Protein AF-A0A2K3JQC9-F1 (afdb_monomer_lite)

Organism: Trifolium pratense (NCBI: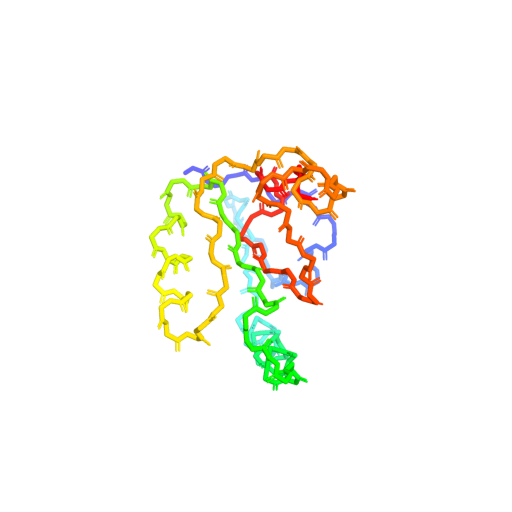txid57577)

Structure (mmCIF, N/CA/C/O backbone):
data_AF-A0A2K3JQC9-F1
#
_entry.id   AF-A0A2K3JQC9-F1
#
loop_
_atom_site.group_PDB
_atom_site.id
_atom_site.type_symbol
_atom_site.label_atom_id
_atom_site.label_alt_id
_atom_site.label_comp_id
_atom_site.label_asym_id
_atom_site.label_entity_id
_atom_site.label_seq_id
_atom_site.pdbx_PDB_ins_code
_atom_site.Cartn_x
_atom_site.Cartn_y
_atom_site.Cartn_z
_atom_site.occupancy
_atom_site.B_iso_or_equiv
_atom_site.auth_seq_id
_atom_site.auth_comp_id
_atom_site.auth_asym_id
_atom_site.auth_atom_id
_atom_site.pdbx_PDB_model_num
ATOM 1 N N . MET A 1 1 ? 15.065 10.299 -11.748 1.00 29.14 1 MET A N 1
ATOM 2 C CA . MET A 1 1 ? 16.464 9.867 -11.539 1.00 29.14 1 MET A CA 1
ATOM 3 C C . MET A 1 1 ? 16.447 8.604 -10.679 1.00 29.14 1 MET A C 1
ATOM 5 O O . MET A 1 1 ? 16.539 8.683 -9.463 1.00 29.14 1 MET A O 1
ATOM 9 N N . PHE A 1 2 ? 16.180 7.451 -11.299 1.00 32.75 2 PHE A N 1
ATOM 10 C CA . PHE A 1 2 ? 16.016 6.160 -10.618 1.00 32.75 2 PHE A CA 1
ATOM 11 C C . PHE A 1 2 ? 17.290 5.326 -10.814 1.00 32.75 2 PHE A C 1
ATOM 13 O O . PHE A 1 2 ? 17.377 4.538 -11.744 1.00 32.75 2 PHE A O 1
ATOM 20 N N . TYR A 1 3 ? 18.286 5.531 -9.953 1.00 32.28 3 TYR A N 1
ATOM 21 C CA . TYR A 1 3 ? 19.464 4.666 -9.837 1.00 32.28 3 TYR A CA 1
ATOM 22 C C . TYR A 1 3 ? 19.534 4.187 -8.390 1.00 32.28 3 TYR A C 1
ATOM 24 O O . TYR A 1 3 ? 19.831 4.970 -7.491 1.00 32.28 3 TYR A O 1
ATOM 32 N N . GLY A 1 4 ? 19.186 2.929 -8.133 1.00 35.31 4 GLY A N 1
ATOM 33 C CA . GLY A 1 4 ? 19.190 2.413 -6.764 1.00 35.31 4 GLY A CA 1
ATOM 34 C C . GLY A 1 4 ? 18.503 1.069 -6.600 1.00 35.31 4 GLY A C 1
ATOM 35 O O . GLY A 1 4 ? 17.655 0.929 -5.729 1.00 35.31 4 GLY A O 1
ATOM 36 N N . TRP A 1 5 ? 18.831 0.094 -7.445 1.00 45.88 5 TRP A N 1
ATOM 37 C CA . TRP A 1 5 ? 18.409 -1.299 -7.276 1.00 45.88 5 TRP A CA 1
ATOM 38 C C . TRP A 1 5 ? 19.661 -2.159 -7.070 1.00 45.88 5 TRP A C 1
ATOM 40 O O . TRP A 1 5 ? 20.084 -2.887 -7.953 1.00 45.88 5 TRP A O 1
ATOM 50 N N . LYS A 1 6 ? 20.300 -2.030 -5.901 1.00 41.81 6 LYS A N 1
ATOM 51 C CA . LYS A 1 6 ? 21.375 -2.933 -5.440 1.00 41.81 6 LYS A CA 1
ATOM 52 C C . LYS A 1 6 ? 20.875 -3.854 -4.318 1.00 41.81 6 LYS A C 1
ATOM 54 O O . LYS A 1 6 ? 21.579 -4.090 -3.345 1.00 41.81 6 LYS A O 1
ATOM 59 N N . ASN A 1 7 ? 19.637 -4.339 -4.423 1.00 49.41 7 ASN A N 1
ATOM 60 C CA . ASN A 1 7 ? 19.052 -5.251 -3.438 1.00 49.41 7 ASN A CA 1
ATOM 61 C C . ASN A 1 7 ? 18.957 -6.661 -4.027 1.00 49.41 7 ASN A C 1
ATOM 63 O O . ASN A 1 7 ? 18.156 -6.913 -4.925 1.00 49.41 7 ASN A O 1
ATOM 67 N N . TRP A 1 8 ? 19.755 -7.579 -3.479 1.00 47.69 8 TRP A N 1
ATOM 68 C CA . TRP A 1 8 ? 19.902 -8.963 -3.941 1.00 47.69 8 TRP A CA 1
ATOM 69 C C . TRP A 1 8 ? 18.589 -9.767 -3.947 1.00 47.69 8 TRP A C 1
ATOM 71 O O . TRP A 1 8 ? 18.422 -10.672 -4.756 1.00 47.69 8 TRP A O 1
ATOM 81 N N . VAL A 1 9 ? 17.613 -9.389 -3.116 1.00 59.69 9 VAL A N 1
ATOM 82 C CA . VAL A 1 9 ? 16.291 -10.042 -3.039 1.00 59.69 9 VAL A CA 1
ATOM 83 C C . VAL A 1 9 ? 15.427 -9.772 -4.281 1.00 59.69 9 VAL A C 1
ATO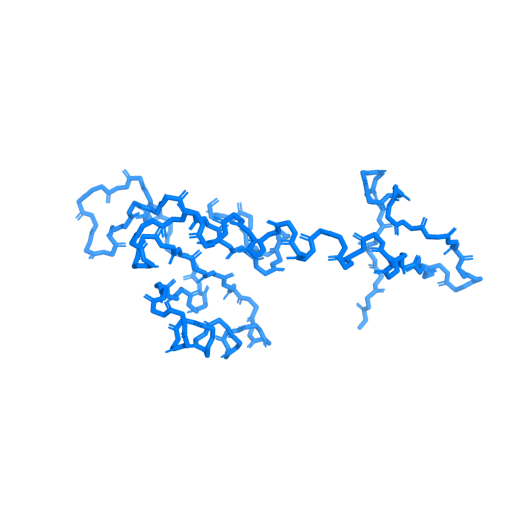M 85 O O . VAL A 1 9 ? 14.640 -10.622 -4.696 1.00 59.69 9 VAL A O 1
ATOM 88 N N . LEU A 1 10 ? 15.586 -8.608 -4.921 1.00 60.84 10 LEU A N 1
ATOM 89 C CA . LEU A 1 10 ? 14.798 -8.219 -6.099 1.00 60.84 10 LEU A CA 1
ATOM 90 C C . LEU A 1 10 ? 15.341 -8.809 -7.409 1.00 60.84 10 LEU A C 1
ATOM 92 O O . LEU A 1 10 ? 14.641 -8.772 -8.420 1.00 60.84 10 LEU A O 1
ATOM 96 N N . ILE A 1 11 ? 16.535 -9.415 -7.387 1.00 59.75 11 ILE A N 1
ATOM 97 C CA . ILE A 1 11 ? 17.158 -10.062 -8.554 1.00 59.75 11 ILE A CA 1
ATOM 98 C C . ILE A 1 11 ? 16.248 -11.153 -9.131 1.00 59.75 11 ILE A C 1
ATOM 100 O O . ILE A 1 11 ? 16.154 -11.288 -10.345 1.00 59.75 11 ILE A O 1
ATOM 104 N N . VAL A 1 12 ? 15.487 -11.861 -8.288 1.00 62.66 12 VAL A N 1
ATOM 105 C CA . VAL A 1 12 ? 14.542 -12.912 -8.718 1.00 62.66 12 VAL A CA 1
ATOM 106 C C . VAL A 1 12 ? 13.431 -12.369 -9.638 1.00 62.66 12 VAL A C 1
ATOM 108 O O . VAL A 1 12 ? 12.868 -13.116 -10.448 1.00 62.66 12 VAL A O 1
ATOM 111 N N . TYR A 1 13 ? 13.114 -11.076 -9.536 1.00 67.12 13 TYR A N 1
ATOM 112 C CA . TYR A 1 13 ? 12.114 -10.391 -10.362 1.00 67.12 13 TYR A CA 1
ATOM 113 C C . TYR A 1 13 ? 12.723 -9.678 -11.574 1.00 67.12 13 TYR A C 1
ATOM 115 O O . TYR A 1 13 ? 11.978 -9.215 -12.438 1.00 67.12 13 TYR A O 1
ATOM 123 N N . CYS A 1 14 ? 14.051 -9.601 -11.661 1.00 67.12 14 CYS A N 1
ATOM 124 C CA . CYS A 1 14 ? 14.752 -9.003 -12.785 1.00 67.12 14 CYS A CA 1
ATOM 125 C C . CYS A 1 14 ? 14.939 -10.025 -13.916 1.00 67.12 14 CYS A C 1
ATOM 127 O O . CYS A 1 14 ? 15.274 -11.181 -13.670 1.00 67.12 14 CYS A O 1
ATOM 129 N N . LEU A 1 15 ? 14.721 -9.593 -15.160 1.00 66.75 15 LEU A N 1
ATOM 130 C CA . LEU A 1 15 ? 14.913 -10.414 -16.354 1.00 66.75 15 LEU A CA 1
ATOM 131 C C . LEU A 1 15 ? 16.352 -10.300 -16.885 1.00 66.75 15 LEU A C 1
ATOM 133 O O . LEU A 1 15 ? 17.018 -11.313 -17.062 1.00 66.75 15 LEU A O 1
ATOM 137 N N . PHE A 1 16 ? 16.838 -9.079 -17.122 1.00 68.00 16 PHE A N 1
ATOM 138 C CA . PHE A 1 16 ? 18.219 -8.808 -17.535 1.00 68.00 16 PHE A CA 1
ATOM 139 C C . PHE A 1 16 ? 18.633 -7.364 -17.208 1.00 68.00 16 PHE A C 1
ATOM 141 O O . PHE A 1 16 ? 17.786 -6.492 -16.988 1.00 68.00 16 PHE A O 1
ATOM 148 N N . GLU A 1 17 ? 19.946 -7.123 -17.167 1.00 71.75 17 GLU A N 1
ATOM 149 C CA . GLU A 1 17 ? 20.545 -5.801 -16.966 1.00 71.75 17 GLU A CA 1
ATOM 150 C C . GLU A 1 17 ? 20.829 -5.129 -18.318 1.00 71.75 17 GLU A C 1
ATOM 152 O O . GLU A 1 17 ? 21.495 -5.690 -19.190 1.00 71.75 17 GLU A O 1
ATOM 157 N N . CYS A 1 18 ? 20.320 -3.913 -18.505 1.00 70.19 18 CYS A N 1
ATOM 158 C CA . CYS A 1 18 ? 20.665 -3.076 -19.649 1.00 70.19 18 CYS A CA 1
ATOM 159 C C . CYS A 1 18 ? 22.056 -2.458 -19.466 1.00 70.19 18 CYS A C 1
ATOM 161 O O . CYS A 1 18 ? 22.442 -2.117 -18.352 1.00 70.19 18 CYS A O 1
ATOM 163 N N . LYS A 1 19 ? 22.754 -2.161 -20.574 1.00 71.19 19 LYS A N 1
ATOM 164 C CA . LYS A 1 19 ? 24.097 -1.529 -20.594 1.00 71.19 19 LYS A CA 1
ATOM 165 C C . LYS A 1 19 ? 24.223 -0.207 -19.806 1.00 71.19 19 LYS A C 1
ATOM 167 O O . LYS A 1 19 ? 25.329 0.262 -19.583 1.00 71.19 19 LYS A O 1
ATOM 172 N N . VAL A 1 20 ? 23.102 0.393 -19.409 1.00 76.12 20 VAL A N 1
ATOM 173 C CA . VAL A 1 20 ? 22.998 1.655 -18.657 1.00 76.12 20 VAL A CA 1
ATOM 174 C C . VAL A 1 20 ? 22.840 1.405 -17.139 1.00 76.12 20 VAL A C 1
ATOM 176 O O . VAL A 1 20 ? 22.606 2.334 -16.377 1.00 76.12 20 VAL A O 1
ATOM 179 N N . GLY A 1 21 ? 22.952 0.157 -16.664 1.00 75.75 21 GLY A N 1
ATOM 180 C CA . GLY A 1 21 ? 22.772 -0.190 -15.245 1.00 75.75 21 GLY A CA 1
ATOM 181 C C . GLY A 1 21 ? 21.309 -0.147 -14.789 1.00 75.75 21 GLY A C 1
ATOM 182 O O . GLY A 1 21 ? 21.019 0.095 -13.617 1.00 75.75 21 GLY A O 1
ATOM 183 N N . ILE A 1 22 ? 20.376 -0.333 -15.730 1.00 78.94 22 ILE A N 1
ATOM 184 C CA . ILE A 1 22 ? 18.933 -0.405 -15.472 1.00 78.94 22 ILE A CA 1
ATOM 185 C C . ILE A 1 22 ? 18.516 -1.871 -15.514 1.00 78.94 22 ILE A C 1
ATOM 187 O O . ILE A 1 22 ? 18.784 -2.571 -16.490 1.00 78.94 22 ILE A O 1
ATOM 191 N N . TYR A 1 23 ? 17.818 -2.307 -14.473 1.00 80.88 23 TYR A N 1
ATOM 192 C CA . TYR A 1 23 ? 17.262 -3.649 -14.367 1.00 80.88 23 TYR A CA 1
ATOM 193 C C . TYR A 1 23 ? 15.833 -3.673 -14.911 1.00 80.88 23 TYR A C 1
ATOM 195 O O . TYR A 1 23 ? 14.979 -2.909 -14.453 1.00 80.88 23 TYR A O 1
ATOM 203 N N . ILE A 1 24 ? 15.565 -4.543 -15.888 1.00 82.94 24 ILE A N 1
ATOM 204 C CA . ILE A 1 24 ? 14.213 -4.729 -16.428 1.00 82.94 24 ILE A CA 1
ATOM 205 C C . ILE A 1 24 ? 13.468 -5.753 -15.577 1.00 82.94 24 ILE A C 1
ATOM 207 O O . ILE A 1 24 ? 13.914 -6.888 -15.405 1.00 82.94 24 ILE A O 1
ATOM 211 N N . ILE A 1 25 ? 12.306 -5.353 -15.066 1.00 87.56 25 ILE A N 1
ATOM 212 C CA . ILE A 1 25 ? 11.439 -6.200 -14.246 1.00 87.56 25 ILE A CA 1
ATOM 213 C C . ILE A 1 25 ? 10.627 -7.133 -15.151 1.00 87.56 25 ILE A C 1
ATOM 215 O O . ILE A 1 25 ? 10.092 -6.717 -16.179 1.00 87.56 25 ILE A O 1
ATOM 219 N N . ASN A 1 26 ? 10.505 -8.400 -14.757 1.00 89.12 26 ASN A N 1
ATOM 220 C CA . ASN A 1 26 ? 9.658 -9.363 -15.448 1.00 89.12 26 ASN A CA 1
ATOM 221 C C . ASN A 1 26 ? 8.170 -9.064 -15.192 1.00 89.12 26 ASN A C 1
ATOM 223 O O . ASN A 1 26 ? 7.668 -9.256 -14.082 1.00 89.12 26 ASN A O 1
ATOM 227 N N . LEU A 1 27 ? 7.463 -8.660 -16.250 1.00 88.44 27 LEU A N 1
ATOM 228 C CA . LEU A 1 27 ? 6.047 -8.297 -16.184 1.00 88.44 27 LEU A CA 1
ATOM 229 C C . LEU A 1 27 ? 5.129 -9.470 -15.802 1.00 88.44 27 LEU A C 1
ATOM 231 O O . LEU A 1 27 ? 4.178 -9.277 -15.043 1.00 88.44 27 LEU A O 1
ATOM 235 N N . GLY A 1 28 ? 5.430 -10.691 -16.255 1.00 90.81 28 GLY A N 1
ATOM 236 C CA . GLY A 1 28 ? 4.643 -11.881 -15.913 1.00 90.81 28 GLY A CA 1
ATOM 237 C C . GLY A 1 28 ? 4.651 -12.146 -14.407 1.00 90.81 28 GLY A C 1
ATOM 238 O O . GLY A 1 28 ? 3.598 -12.255 -13.782 1.00 90.81 28 GLY A O 1
ATOM 239 N N . LYS A 1 29 ? 5.840 -12.097 -13.791 1.00 89.31 29 LYS A N 1
ATOM 240 C CA . LYS A 1 29 ? 5.979 -12.246 -12.334 1.00 89.31 29 LYS A CA 1
ATOM 241 C C . LYS A 1 29 ? 5.305 -11.109 -11.562 1.00 89.31 29 LYS A C 1
ATOM 243 O O . LYS A 1 29 ? 4.752 -11.346 -10.490 1.00 89.31 29 LYS A O 1
ATOM 248 N N . THR A 1 30 ? 5.336 -9.875 -12.075 1.00 89.69 30 THR A N 1
ATOM 249 C CA . THR A 1 30 ? 4.629 -8.762 -11.414 1.00 89.69 30 THR A CA 1
ATOM 250 C C . THR A 1 30 ? 3.118 -8.936 -11.449 1.00 89.69 30 THR A C 1
ATOM 252 O O . THR A 1 30 ? 2.462 -8.660 -10.448 1.00 89.69 30 THR A O 1
ATOM 255 N N . TRP A 1 31 ? 2.570 -9.445 -12.554 1.00 93.19 31 TRP A N 1
ATOM 256 C CA . TRP A 1 31 ? 1.139 -9.699 -12.680 1.00 93.19 31 TRP A CA 1
ATOM 257 C C . TRP A 1 31 ? 0.661 -10.759 -11.684 1.00 93.19 31 TRP A C 1
ATOM 259 O O . TRP A 1 31 ? -0.313 -10.539 -10.966 1.00 93.19 31 TRP A O 1
ATOM 269 N N . GLU A 1 32 ? 1.398 -11.865 -11.557 1.00 94.44 32 GLU A N 1
ATOM 270 C CA . GLU A 1 32 ? 1.097 -12.918 -10.580 1.00 94.44 32 GLU A CA 1
ATOM 271 C C . GLU A 1 32 ? 1.072 -12.382 -9.141 1.00 94.44 32 GLU A C 1
ATOM 273 O O . GLU A 1 32 ? 0.183 -12.718 -8.355 1.00 94.44 32 GLU A O 1
ATOM 278 N N . LYS A 1 33 ? 2.017 -11.500 -8.791 1.00 92.50 33 LYS A N 1
ATOM 279 C CA . LYS A 1 33 ? 2.068 -10.872 -7.463 1.00 92.50 33 LYS A CA 1
ATOM 280 C C . LYS A 1 33 ? 0.942 -9.875 -7.233 1.00 92.50 33 LYS A C 1
ATOM 282 O O . LYS A 1 33 ? 0.386 -9.857 -6.138 1.00 92.50 33 LYS A O 1
ATOM 287 N N . LEU A 1 34 ? 0.577 -9.090 -8.245 1.00 93.25 34 LEU A N 1
ATOM 288 C CA . LEU A 1 34 ? -0.569 -8.184 -8.163 1.00 93.25 34 LEU A CA 1
ATOM 289 C C . LEU A 1 34 ? -1.873 -8.958 -7.952 1.00 93.25 34 LEU A C 1
ATOM 291 O O . LEU A 1 34 ? -2.667 -8.598 -7.085 1.00 93.25 34 LEU A O 1
ATOM 295 N N . GLN A 1 35 ? -2.069 -10.059 -8.679 1.00 95.56 35 GLN A N 1
ATOM 296 C CA . GLN A 1 35 ? -3.255 -10.893 -8.518 1.00 95.56 35 GLN A CA 1
ATOM 297 C C . GLN A 1 35 ? -3.298 -11.569 -7.140 1.00 95.56 35 GLN A C 1
ATOM 299 O O . GLN A 1 35 ? -4.367 -11.663 -6.537 1.00 95.56 35 GLN A O 1
ATOM 304 N N . LEU A 1 36 ? -2.148 -11.999 -6.610 1.00 95.19 36 LEU A N 1
ATOM 305 C CA . LEU A 1 36 ? -2.051 -12.525 -5.248 1.00 95.19 36 LEU A CA 1
ATOM 306 C C . LEU A 1 36 ? -2.414 -11.459 -4.204 1.00 95.19 36 LEU A C 1
ATOM 308 O O . LEU A 1 36 ? -3.214 -11.738 -3.317 1.00 95.19 36 LEU A O 1
ATOM 312 N N . ALA A 1 37 ? -1.878 -10.242 -4.327 1.00 93.62 37 ALA A N 1
ATOM 313 C CA . ALA A 1 37 ? -2.188 -9.141 -3.416 1.00 93.62 37 ALA A CA 1
ATOM 314 C C . ALA A 1 37 ? -3.686 -8.800 -3.426 1.00 93.62 37 ALA A C 1
ATOM 316 O O . ALA A 1 37 ? -4.289 -8.666 -2.365 1.00 93.62 37 ALA A O 1
ATOM 317 N N . ALA A 1 38 ? -4.311 -8.754 -4.607 1.00 93.94 38 ALA A N 1
ATOM 318 C CA . ALA A 1 38 ? -5.750 -8.537 -4.728 1.00 93.94 38 ALA A CA 1
ATOM 319 C C . ALA A 1 38 ? -6.567 -9.621 -4.001 1.00 93.94 38 ALA A C 1
ATOM 321 O O . ALA A 1 38 ? -7.531 -9.302 -3.312 1.00 93.94 38 ALA A O 1
ATOM 322 N N . ARG A 1 39 ? -6.160 -10.896 -4.090 1.00 94.88 39 ARG A N 1
ATOM 323 C CA . ARG A 1 39 ? -6.822 -11.994 -3.361 1.00 94.88 39 ARG A CA 1
ATOM 324 C C . ARG A 1 39 ? -6.704 -11.847 -1.844 1.00 94.88 39 ARG A C 1
ATOM 326 O O . ARG A 1 39 ? -7.669 -12.129 -1.148 1.00 94.88 39 ARG A O 1
ATOM 333 N N . VAL A 1 40 ? -5.553 -11.396 -1.342 1.00 93.88 40 VAL A N 1
ATOM 334 C CA . VAL A 1 40 ? -5.353 -11.146 0.096 1.00 93.88 40 VAL A CA 1
ATOM 335 C C . VAL A 1 40 ? -6.229 -9.990 0.578 1.00 93.88 40 VAL A C 1
ATOM 337 O O . VAL A 1 40 ? -6.838 -10.101 1.633 1.00 93.88 40 VAL A O 1
ATOM 340 N N . ILE A 1 41 ? -6.346 -8.919 -0.212 1.00 92.88 41 ILE A N 1
ATOM 341 C CA . ILE A 1 41 ? -7.206 -7.768 0.108 1.00 92.88 41 ILE A CA 1
ATOM 342 C C . ILE A 1 41 ? -8.675 -8.198 0.213 1.00 92.88 41 ILE A C 1
ATOM 344 O O . ILE A 1 41 ? -9.355 -7.820 1.159 1.00 92.88 41 ILE A O 1
ATOM 348 N N . VAL A 1 42 ? -9.153 -9.020 -0.726 1.00 92.56 42 VAL A N 1
ATOM 349 C CA . VAL A 1 42 ? -10.544 -9.513 -0.742 1.00 92.56 42 VAL A CA 1
ATOM 350 C C . VAL A 1 42 ? -10.842 -10.484 0.406 1.00 92.56 42 VAL A C 1
ATOM 352 O O . VAL A 1 42 ? -11.993 -10.619 0.803 1.00 92.56 42 VAL A O 1
ATOM 355 N N . ALA A 1 43 ? -9.831 -11.159 0.957 1.00 93.31 43 ALA A N 1
ATOM 356 C CA . ALA A 1 43 ? -10.018 -12.099 2.061 1.00 93.31 43 ALA A CA 1
ATOM 357 C C . ALA A 1 43 ? -10.353 -11.419 3.404 1.00 93.31 43 ALA A C 1
ATOM 359 O O . ALA A 1 43 ? -10.664 -12.110 4.372 1.00 93.31 43 ALA A O 1
ATOM 360 N N . ILE A 1 44 ? -10.266 -10.090 3.485 1.00 91.88 44 ILE A N 1
ATOM 361 C CA . ILE A 1 44 ? -10.548 -9.325 4.699 1.00 91.88 44 ILE A CA 1
ATOM 362 C C . ILE A 1 44 ? -12.026 -8.942 4.715 1.00 91.88 44 ILE A C 1
ATOM 364 O O . ILE A 1 44 ? -12.528 -8.330 3.777 1.00 91.88 44 ILE A O 1
ATOM 368 N N . GLU A 1 45 ? -12.712 -9.295 5.800 1.00 88.69 45 GLU A N 1
ATOM 369 C CA . GLU A 1 45 ? -14.160 -9.100 5.956 1.00 88.69 45 GLU A CA 1
ATOM 370 C C . GLU A 1 45 ? -14.552 -7.617 6.049 1.00 88.69 45 GLU A C 1
ATOM 372 O O . GLU A 1 45 ? -15.553 -7.200 5.468 1.00 88.69 45 GLU A O 1
ATOM 377 N N . HIS A 1 46 ? -13.742 -6.812 6.743 1.00 90.06 46 HIS A N 1
ATOM 378 C CA . HIS A 1 46 ? -13.962 -5.379 6.928 1.00 90.06 46 HIS A CA 1
ATOM 379 C C . HIS A 1 46 ? -12.890 -4.574 6.195 1.00 90.06 46 HIS A C 1
ATOM 381 O O . HIS A 1 46 ? -11.718 -4.584 6.567 1.00 90.06 46 HIS A O 1
ATOM 387 N N . ALA A 1 47 ? -13.293 -3.850 5.148 1.00 86.81 47 ALA A N 1
ATOM 388 C CA . ALA A 1 47 ? -12.366 -3.043 4.354 1.00 86.81 47 ALA A CA 1
ATOM 389 C C . ALA A 1 47 ? -11.755 -1.872 5.146 1.00 86.81 47 ALA A C 1
ATOM 391 O O . ALA A 1 47 ? -10.656 -1.432 4.820 1.00 86.81 47 ALA A O 1
ATOM 392 N N . GLU A 1 48 ? -12.433 -1.403 6.197 1.00 88.12 48 GLU A N 1
ATOM 393 C CA . GLU A 1 48 ? -11.983 -0.306 7.066 1.00 88.12 48 GLU A CA 1
ATOM 394 C C . GLU A 1 48 ? -10.704 -0.656 7.848 1.00 88.12 48 GLU A C 1
ATOM 396 O O . GLU A 1 48 ? -9.875 0.219 8.092 1.00 88.12 48 GLU A O 1
ATOM 401 N N . ASP A 1 49 ? -10.484 -1.946 8.135 1.00 89.56 49 ASP A N 1
ATOM 402 C CA . ASP A 1 49 ? -9.289 -2.459 8.825 1.00 89.56 49 ASP A CA 1
ATOM 403 C C . ASP A 1 49 ? -8.043 -2.500 7.919 1.00 89.56 49 ASP A C 1
ATOM 405 O O . ASP A 1 49 ? -6.962 -2.945 8.328 1.00 89.56 49 ASP A O 1
ATOM 409 N N . ILE A 1 50 ? -8.184 -2.091 6.657 1.00 92.75 50 ILE A N 1
ATOM 410 C CA . ILE A 1 50 ? -7.093 -2.014 5.694 1.00 92.75 50 ILE A CA 1
ATOM 411 C C . ILE A 1 50 ? -6.560 -0.590 5.702 1.00 92.75 50 ILE A C 1
ATOM 413 O O . ILE A 1 50 ? -7.276 0.356 5.374 1.00 92.75 50 ILE A O 1
ATOM 417 N N . ILE A 1 51 ? -5.272 -0.442 6.007 1.00 93.12 51 ILE A N 1
ATOM 418 C CA . ILE A 1 51 ? -4.597 0.851 5.944 1.00 93.12 51 ILE A CA 1
ATOM 419 C C . ILE A 1 51 ? -3.684 0.900 4.730 1.00 93.12 51 ILE A C 1
ATOM 421 O O . ILE A 1 51 ? -2.816 0.049 4.533 1.00 93.12 51 ILE A O 1
ATOM 425 N N . VAL A 1 52 ? -3.858 1.941 3.921 1.00 93.38 52 VAL A N 1
ATOM 426 C CA . VAL A 1 52 ? -2.989 2.238 2.784 1.00 93.38 52 VAL A CA 1
ATOM 427 C C . VAL A 1 52 ? -2.213 3.509 3.070 1.00 93.38 52 VAL A C 1
ATOM 429 O O . VAL A 1 52 ? -2.794 4.532 3.434 1.00 93.38 52 VAL A O 1
ATOM 432 N N . GLN A 1 53 ? -0.895 3.457 2.893 1.00 91.56 53 GLN A N 1
ATOM 433 C CA . GLN A 1 53 ? -0.016 4.542 3.293 1.00 91.56 53 GLN A CA 1
ATOM 434 C C . GLN A 1 53 ? 1.022 4.908 2.230 1.00 91.56 53 GLN A C 1
ATOM 436 O O . GLN A 1 53 ? 1.628 4.057 1.576 1.00 91.56 53 GLN A O 1
ATOM 441 N N . SER A 1 54 ? 1.242 6.219 2.095 1.00 91.62 54 SER A N 1
ATOM 442 C CA . SER A 1 54 ? 2.296 6.796 1.261 1.00 91.62 54 SER A CA 1
ATOM 443 C C . SER A 1 54 ? 2.812 8.103 1.853 1.00 91.62 54 SER A C 1
ATOM 445 O O . SER A 1 54 ? 2.090 9.107 1.859 1.00 91.62 54 SER A O 1
ATOM 447 N N . ALA A 1 55 ? 4.093 8.153 2.224 1.00 88.31 55 ALA A N 1
ATOM 448 C CA . ALA A 1 55 ? 4.767 9.410 2.554 1.00 88.31 55 ALA A CA 1
ATOM 449 C C . ALA A 1 55 ? 5.164 10.210 1.301 1.00 88.31 55 ALA A C 1
ATOM 451 O O . ALA A 1 55 ? 5.321 11.432 1.357 1.00 88.31 55 ALA A O 1
ATOM 452 N N . ARG A 1 56 ? 5.299 9.546 0.145 1.00 86.75 56 ARG A N 1
ATOM 453 C CA . ARG A 1 56 ? 5.677 10.178 -1.127 1.00 86.75 56 ARG A CA 1
ATOM 454 C C . ARG A 1 56 ? 4.596 11.153 -1.608 1.00 86.75 56 ARG A C 1
ATOM 456 O O . ARG A 1 56 ? 3.450 10.729 -1.756 1.00 86.75 56 ARG A O 1
ATOM 463 N N . PRO A 1 57 ? 4.945 12.395 -1.997 1.00 87.25 57 PRO A N 1
ATOM 464 C CA . PRO A 1 57 ? 3.964 13.351 -2.521 1.00 87.25 57 PRO A CA 1
ATOM 465 C C . PRO A 1 57 ? 3.284 12.846 -3.803 1.00 87.25 57 PRO A C 1
ATOM 467 O O . PRO A 1 57 ? 2.099 13.079 -4.009 1.00 87.25 57 PRO A O 1
ATOM 470 N N . TYR A 1 58 ? 4.000 12.074 -4.628 1.00 89.06 58 TYR A N 1
ATOM 471 C CA . TYR A 1 58 ? 3.454 11.476 -5.851 1.00 89.06 58 TYR A CA 1
ATOM 472 C C . TYR A 1 58 ? 2.406 10.381 -5.579 1.00 89.06 58 TYR A C 1
ATOM 474 O O . TYR A 1 58 ? 1.512 10.175 -6.395 1.00 89.06 58 TYR A O 1
ATOM 482 N N . GLY A 1 59 ? 2.511 9.684 -4.442 1.00 87.12 59 GLY A N 1
ATOM 483 C CA . GLY A 1 59 ? 1.635 8.567 -4.075 1.00 87.12 59 GLY A CA 1
ATOM 484 C C . GLY A 1 59 ? 0.423 8.971 -3.231 1.00 87.12 59 GLY A C 1
ATOM 485 O O . GLY A 1 59 ? -0.577 8.259 -3.232 1.00 87.12 59 GLY A O 1
ATOM 486 N N . GLN A 1 60 ? 0.453 10.137 -2.574 1.00 90.69 60 GLN A N 1
ATOM 487 C CA . GLN A 1 60 ? -0.619 10.604 -1.678 1.00 90.69 60 GLN A CA 1
ATOM 488 C C . GLN A 1 60 ? -2.001 10.593 -2.342 1.00 90.69 60 GLN A C 1
ATOM 490 O O . GLN A 1 60 ? -2.962 10.057 -1.792 1.00 90.69 60 GLN A O 1
ATOM 495 N N . ARG A 1 61 ? -2.107 11.135 -3.561 1.00 93.06 61 ARG A N 1
ATOM 496 C CA . ARG A 1 61 ? -3.384 11.181 -4.286 1.00 93.06 61 ARG A CA 1
ATOM 497 C C . ARG A 1 61 ? -3.872 9.793 -4.702 1.00 93.06 61 ARG A C 1
ATOM 499 O O . ARG A 1 61 ? -5.078 9.559 -4.695 1.00 93.06 61 ARG A O 1
ATOM 506 N N . ALA A 1 62 ? -2.961 8.889 -5.060 1.00 92.81 62 ALA A N 1
ATOM 507 C CA . ALA A 1 62 ? -3.312 7.522 -5.436 1.00 92.81 62 ALA A CA 1
ATOM 508 C C . ALA A 1 62 ? -3.888 6.754 -4.240 1.00 92.81 62 ALA A C 1
ATOM 510 O O . ALA A 1 62 ? -4.921 6.110 -4.377 1.00 92.81 62 ALA A O 1
ATOM 511 N N . VAL A 1 63 ? -3.280 6.907 -3.061 1.00 93.31 63 VAL A N 1
ATOM 512 C CA . VAL A 1 63 ? -3.741 6.287 -1.811 1.00 93.31 63 VAL A CA 1
ATOM 513 C C . VAL A 1 63 ? -5.126 6.793 -1.402 1.00 93.31 63 VAL A C 1
ATOM 515 O O . VAL A 1 63 ? -6.005 5.988 -1.110 1.00 93.31 63 VAL A O 1
ATOM 518 N N . LEU A 1 64 ? -5.371 8.106 -1.480 1.00 94.38 64 LEU A N 1
ATOM 519 C CA . LEU A 1 64 ? -6.697 8.677 -1.204 1.00 94.38 64 LEU A CA 1
ATOM 520 C C . LEU A 1 64 ? -7.769 8.158 -2.170 1.00 94.38 64 LEU A C 1
ATOM 522 O O . LEU A 1 64 ? -8.896 7.881 -1.767 1.00 94.38 64 LEU A O 1
ATOM 526 N N . LYS A 1 65 ? -7.429 8.014 -3.456 1.00 95.56 65 LYS A N 1
ATOM 527 C CA . LYS A 1 65 ? -8.357 7.466 -4.452 1.00 95.56 65 LYS A CA 1
ATOM 528 C C . LYS A 1 65 ? -8.594 5.976 -4.268 1.00 95.56 65 LYS A C 1
ATOM 530 O O . LYS A 1 65 ? -9.720 5.533 -4.452 1.00 95.56 65 LYS A O 1
ATOM 535 N N . PHE A 1 66 ? -7.567 5.227 -3.886 1.00 93.44 66 PHE A N 1
ATOM 536 C CA . PHE A 1 66 ? -7.702 3.815 -3.565 1.00 93.44 66 PHE A CA 1
ATOM 537 C C . PHE A 1 66 ? -8.677 3.618 -2.403 1.00 93.44 66 PHE A C 1
ATOM 539 O O . PHE A 1 66 ? -9.671 2.922 -2.572 1.00 93.44 66 PHE A O 1
ATOM 546 N N . ALA A 1 67 ? -8.455 4.324 -1.291 1.00 93.50 67 ALA A N 1
ATOM 547 C CA . ALA A 1 67 ? -9.347 4.329 -0.133 1.00 93.50 67 ALA A CA 1
ATOM 548 C C . ALA A 1 67 ? -10.793 4.691 -0.495 1.00 93.50 67 ALA A C 1
ATOM 550 O O . ALA A 1 67 ? -11.723 4.027 -0.054 1.00 93.50 67 ALA A O 1
ATOM 551 N N . GLN A 1 68 ? -10.992 5.686 -1.367 1.00 94.25 68 GLN A N 1
ATOM 552 C CA . GLN A 1 68 ? -12.330 6.071 -1.822 1.00 94.25 68 GLN A CA 1
ATOM 553 C C . GLN A 1 68 ? -13.073 4.933 -2.548 1.00 94.25 68 GLN A C 1
ATOM 555 O O . GLN A 1 68 ? -14.291 4.837 -2.422 1.00 94.25 68 GLN A O 1
ATOM 560 N N . TYR A 1 69 ? -12.375 4.103 -3.329 1.00 93.81 69 TYR A N 1
ATOM 561 C CA . TYR A 1 69 ? -13.006 3.022 -4.093 1.00 93.81 69 TYR A CA 1
ATOM 562 C C . TYR A 1 69 ? -13.151 1.720 -3.307 1.00 93.81 69 TYR A C 1
ATOM 564 O O . TYR A 1 69 ? -14.081 0.964 -3.572 1.00 93.81 69 TYR A O 1
ATOM 572 N N . THR A 1 70 ? -12.238 1.439 -2.377 1.00 91.00 70 THR A N 1
ATOM 573 C CA . THR A 1 70 ? -12.248 0.192 -1.600 1.00 91.00 70 THR A CA 1
ATOM 574 C C . THR A 1 70 ? -12.914 0.328 -0.236 1.00 91.00 70 THR A C 1
ATOM 576 O O . THR A 1 70 ? -13.274 -0.687 0.346 1.00 91.00 70 THR A O 1
ATOM 579 N N . GLY A 1 71 ? -13.086 1.550 0.279 1.00 90.62 71 GLY A N 1
ATOM 580 C CA . GLY A 1 71 ? -13.519 1.794 1.658 1.00 90.62 71 GLY A CA 1
ATOM 581 C C . GLY A 1 71 ? -12.397 1.634 2.691 1.00 90.62 71 GLY A C 1
ATOM 582 O O . GLY A 1 71 ? -12.669 1.640 3.885 1.00 90.62 71 GLY A O 1
ATOM 583 N N . ALA A 1 72 ? -11.146 1.487 2.245 1.00 92.88 72 ALA A N 1
ATOM 584 C CA . ALA A 1 72 ? -9.983 1.378 3.121 1.00 92.88 72 ALA A CA 1
ATOM 585 C C . ALA A 1 72 ? -9.613 2.719 3.771 1.00 92.88 72 ALA A C 1
ATOM 587 O O . ALA A 1 72 ? -9.904 3.791 3.236 1.00 92.88 72 ALA A O 1
ATOM 588 N N . HIS A 1 73 ? -8.888 2.672 4.886 1.00 92.06 73 HIS A N 1
ATOM 589 C CA . HIS A 1 73 ? -8.372 3.867 5.540 1.00 92.06 73 HIS A CA 1
ATOM 590 C C . HIS A 1 73 ? -7.048 4.317 4.897 1.00 92.06 73 HIS A C 1
ATOM 592 O O . HIS A 1 73 ? -6.087 3.556 4.774 1.00 92.06 73 HIS A O 1
ATOM 598 N N . ALA A 1 74 ? -6.972 5.578 4.471 1.00 92.88 74 ALA A N 1
ATOM 599 C CA . ALA A 1 74 ? -5.792 6.138 3.813 1.00 92.88 74 ALA A CA 1
ATOM 600 C C . ALA A 1 74 ? -5.001 7.067 4.741 1.00 92.88 74 ALA A C 1
ATOM 602 O O . ALA A 1 74 ? -5.523 8.074 5.214 1.00 92.88 74 ALA A O 1
ATOM 603 N N . ILE A 1 75 ? -3.702 6.801 4.892 1.00 90.44 75 ILE A N 1
ATOM 604 C CA . ILE A 1 75 ? -2.742 7.714 5.523 1.00 90.44 75 ILE A CA 1
ATOM 605 C C . ILE A 1 75 ? -1.895 8.353 4.418 1.00 90.44 75 ILE A C 1
ATOM 607 O O . ILE A 1 75 ? -0.919 7.784 3.920 1.00 90.44 75 ILE A O 1
ATOM 611 N N . ALA A 1 76 ? -2.290 9.556 4.010 1.00 89.69 76 ALA A N 1
ATOM 612 C CA . ALA A 1 76 ? -1.550 10.346 3.036 1.00 89.69 76 ALA A CA 1
ATOM 613 C C . ALA A 1 76 ? -0.567 11.287 3.748 1.00 89.69 76 ALA A C 1
ATOM 615 O O . ALA A 1 76 ? -0.971 12.163 4.509 1.00 89.69 76 ALA A O 1
ATOM 616 N N . GLY A 1 77 ? 0.728 11.144 3.461 1.00 87.06 77 GLY A N 1
ATOM 617 C CA . GLY A 1 77 ? 1.767 12.025 3.987 1.00 87.06 77 GLY A CA 1
ATOM 618 C C . GLY A 1 77 ? 2.533 11.431 5.163 1.00 87.06 77 GLY A C 1
ATOM 619 O O . GLY A 1 77 ? 2.839 10.240 5.187 1.00 87.06 77 GLY A O 1
ATOM 620 N N . ARG A 1 78 ? 2.948 12.293 6.094 1.00 84.69 78 ARG A N 1
ATOM 621 C CA . ARG A 1 78 ? 3.864 11.912 7.173 1.00 84.69 78 ARG A CA 1
ATOM 622 C C . ARG A 1 78 ? 3.197 10.913 8.117 1.00 84.69 78 ARG A C 1
ATOM 624 O O . ARG A 1 78 ? 2.137 11.200 8.662 1.00 84.69 78 ARG A O 1
ATOM 631 N N . HIS A 1 79 ? 3.871 9.790 8.357 1.00 85.12 79 HIS A N 1
ATOM 632 C CA . HIS A 1 79 ? 3.474 8.859 9.404 1.00 85.12 79 HIS A CA 1
ATOM 633 C C . HIS A 1 79 ? 3.672 9.493 10.782 1.00 85.12 79 HIS A C 1
ATOM 635 O O . HIS A 1 79 ? 4.745 10.039 11.064 1.00 85.12 79 HIS A O 1
ATOM 641 N N . THR A 1 80 ? 2.670 9.398 11.651 1.00 86.31 80 THR A N 1
ATOM 642 C CA . THR A 1 80 ? 2.837 9.771 13.056 1.00 86.31 80 THR A CA 1
ATOM 643 C C . THR A 1 80 ? 3.341 8.543 13.815 1.00 86.31 80 THR A C 1
ATOM 645 O O . THR A 1 80 ? 2.633 7.538 13.853 1.00 86.31 80 THR A O 1
ATOM 648 N N . PRO A 1 81 ? 4.546 8.569 14.409 1.00 84.81 81 PRO A N 1
ATOM 649 C CA . PRO A 1 81 ? 5.040 7.426 15.169 1.00 84.81 81 PRO A CA 1
ATOM 650 C C . PRO A 1 81 ? 4.098 7.132 16.339 1.00 84.81 81 PRO A C 1
ATOM 652 O O . PRO A 1 81 ? 3.635 8.058 17.000 1.00 84.81 81 PRO A O 1
ATOM 655 N N . GLY A 1 82 ? 3.822 5.852 16.582 1.00 84.81 82 GLY A N 1
ATOM 656 C CA . GLY A 1 82 ? 2.878 5.424 17.617 1.00 8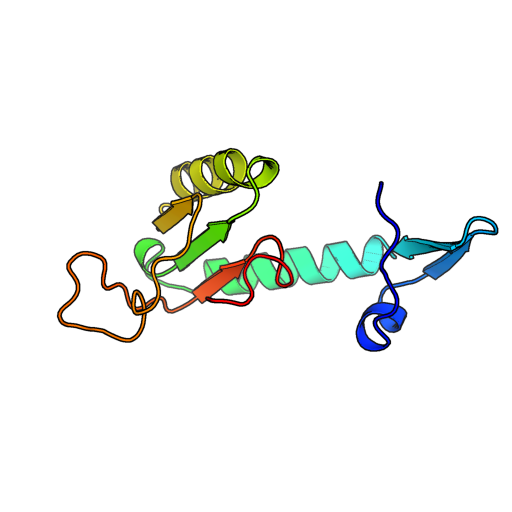4.81 82 GLY A CA 1
ATOM 657 C C . GLY A 1 82 ? 1.444 5.213 17.128 1.00 84.81 82 GLY A C 1
ATOM 658 O O . GLY A 1 82 ? 0.627 4.735 17.903 1.00 84.81 82 GLY A O 1
ATOM 659 N N . THR A 1 83 ? 1.144 5.472 15.850 1.00 87.62 83 THR A N 1
ATOM 660 C CA . THR A 1 83 ? -0.205 5.276 15.275 1.00 87.62 83 THR A CA 1
ATOM 661 C C . THR A 1 83 ? -0.734 3.846 15.454 1.00 87.62 83 THR A C 1
ATOM 663 O O . THR A 1 83 ? -1.915 3.678 15.734 1.00 87.62 83 THR A O 1
ATOM 666 N N . PHE A 1 84 ? 0.127 2.827 15.369 1.00 87.81 84 PHE A N 1
ATOM 667 C CA . PHE A 1 84 ? -0.284 1.422 15.539 1.00 87.81 84 PHE A CA 1
ATOM 668 C C . PHE A 1 84 ? -0.018 0.847 16.933 1.00 87.81 84 PHE A C 1
ATOM 670 O O . PHE A 1 84 ? -0.461 -0.254 17.232 1.00 87.81 84 PHE A O 1
ATOM 677 N N . THR A 1 85 ? 0.735 1.545 17.789 1.00 88.50 85 THR A N 1
ATOM 678 C CA . THR A 1 85 ? 1.200 0.988 19.075 1.00 88.50 85 THR A CA 1
ATOM 679 C C . THR A 1 85 ? 0.678 1.741 20.291 1.00 88.50 85 THR A C 1
ATOM 681 O O . THR A 1 85 ? 0.538 1.155 21.362 1.00 88.50 85 THR A O 1
ATOM 684 N N . ASN A 1 86 ? 0.381 3.034 20.158 1.00 90.44 86 ASN A N 1
ATOM 685 C CA . ASN A 1 86 ? -0.035 3.882 21.263 1.00 90.44 86 ASN A CA 1
ATOM 686 C C . ASN A 1 86 ? -1.561 4.047 21.301 1.00 90.44 86 ASN A C 1
ATOM 688 O O . ASN A 1 86 ? -2.111 4.925 20.639 1.00 90.44 86 ASN A O 1
ATOM 692 N N . GLN A 1 87 ? -2.226 3.263 22.151 1.00 87.38 87 GLN A N 1
ATOM 693 C CA . GLN A 1 87 ? -3.682 3.313 22.354 1.00 87.38 87 GLN A CA 1
ATOM 694 C C . GLN A 1 87 ? -4.190 4.655 22.910 1.00 87.38 87 GLN A C 1
ATOM 696 O O . GLN A 1 87 ? -5.365 4.976 22.765 1.00 87.38 87 GLN A O 1
ATOM 701 N N . LEU A 1 88 ? -3.323 5.455 23.545 1.00 89.12 88 LEU A N 1
ATOM 702 C CA . LEU A 1 88 ? -3.692 6.766 24.096 1.00 89.12 88 LEU A CA 1
ATOM 703 C C . LEU A 1 88 ? -3.738 7.870 23.027 1.00 89.12 88 LEU A C 1
ATOM 705 O O . LEU A 1 88 ? -4.150 8.994 23.317 1.00 89.12 88 LEU A O 1
ATOM 709 N N . GLN A 1 89 ? -3.281 7.592 21.805 1.00 86.31 89 GLN A N 1
ATOM 710 C CA . GLN A 1 89 ? -3.266 8.569 20.725 1.00 86.31 89 GLN A CA 1
ATOM 711 C C . GLN A 1 89 ? -4.636 8.663 20.043 1.00 86.31 89 GLN A C 1
ATOM 713 O O . GLN A 1 89 ? -5.279 7.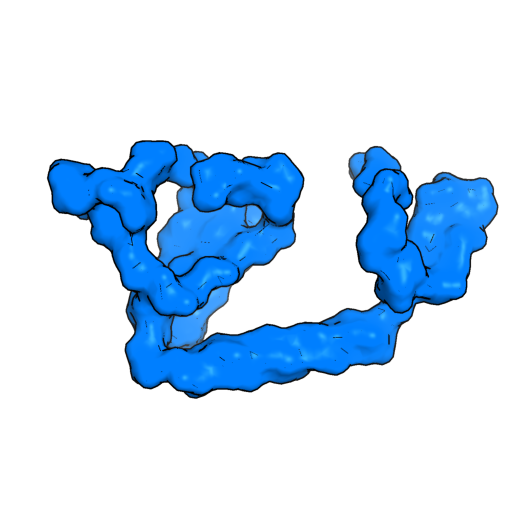661 19.755 1.00 86.31 89 GLN A O 1
ATOM 718 N N . THR A 1 90 ? -5.052 9.879 19.686 1.00 82.44 90 THR A N 1
ATOM 719 C CA . THR A 1 90 ? -6.327 10.128 18.986 1.00 82.44 90 THR A CA 1
ATOM 720 C C . THR A 1 90 ? -6.394 9.529 17.582 1.00 82.44 90 THR A C 1
ATOM 722 O O . THR A 1 90 ? -7.478 9.297 17.065 1.00 82.44 90 THR A O 1
ATOM 725 N N . SER A 1 91 ? -5.243 9.296 16.955 1.00 82.69 91 SER A N 1
ATOM 726 C CA . SER A 1 91 ? -5.123 8.671 15.633 1.00 82.69 91 SER A CA 1
ATOM 727 C C . SER A 1 91 ? -4.753 7.191 15.719 1.00 82.69 91 SER A C 1
ATOM 729 O O . SER A 1 91 ? -4.187 6.673 14.766 1.00 82.69 91 SER A O 1
ATOM 731 N N . PHE A 1 92 ? -4.985 6.533 16.858 1.00 86.94 92 PHE A N 1
ATOM 732 C CA . PHE A 1 92 ? -4.713 5.107 16.998 1.00 86.94 92 PHE A CA 1
ATOM 733 C C . PHE A 1 92 ? -5.572 4.298 16.021 1.00 86.94 92 PHE A C 1
ATOM 735 O O . PHE A 1 92 ? -6.773 4.531 15.881 1.00 86.94 92 PHE A O 1
ATOM 742 N N . SER A 1 93 ? -4.956 3.359 15.315 1.00 85.38 93 SER A N 1
ATOM 743 C CA . SER A 1 93 ? -5.658 2.428 14.433 1.00 85.38 93 SER A CA 1
ATOM 744 C C . SER A 1 93 ? -4.904 1.108 14.414 1.00 85.38 93 SER A C 1
ATOM 746 O O . SER A 1 93 ? -3.679 1.113 14.350 1.00 85.38 93 SER A O 1
ATOM 748 N N . GLU A 1 94 ? -5.615 -0.015 14.448 1.00 88.06 94 GLU A N 1
ATOM 749 C CA . GLU A 1 94 ? -5.013 -1.351 14.443 1.00 88.06 94 GLU A CA 1
ATOM 750 C C . GLU A 1 94 ? -5.409 -2.088 13.154 1.00 88.06 94 GLU A C 1
ATOM 752 O O . GLU A 1 94 ? -6.463 -2.720 13.100 1.00 88.06 94 GLU A O 1
ATOM 757 N N . PRO A 1 95 ? -4.617 -1.963 12.071 1.00 89.75 95 PRO A N 1
ATOM 758 C CA . PRO A 1 95 ? -4.965 -2.571 10.797 1.00 89.75 95 PRO A CA 1
ATOM 759 C C . PRO A 1 95 ? -4.695 -4.074 10.783 1.00 89.75 95 PRO A C 1
ATOM 761 O O . PRO A 1 95 ? -3.662 -4.546 11.259 1.00 89.75 95 PRO A O 1
ATOM 764 N N . ARG A 1 96 ? -5.560 -4.823 10.096 1.00 91.31 96 ARG A N 1
ATOM 765 C CA . ARG A 1 96 ? -5.319 -6.241 9.770 1.00 91.31 96 ARG A CA 1
ATOM 766 C C . ARG A 1 96 ? -4.412 -6.403 8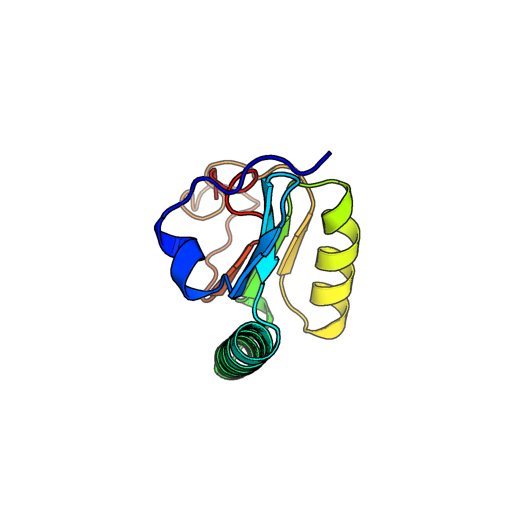.553 1.00 91.31 96 ARG A C 1
ATOM 768 O O . ARG A 1 96 ? -3.728 -7.416 8.419 1.00 91.31 96 ARG A O 1
ATOM 775 N N . LEU A 1 97 ? -4.410 -5.407 7.666 1.00 92.25 97 LEU A N 1
ATOM 776 C CA . LEU A 1 97 ? -3.552 -5.355 6.488 1.00 92.25 97 LEU A CA 1
ATOM 777 C C . LEU A 1 97 ? -3.031 -3.941 6.264 1.00 92.25 97 LEU A C 1
ATOM 779 O O . LEU A 1 97 ? -3.788 -2.973 6.236 1.00 92.25 97 LEU A O 1
ATOM 783 N N . LEU A 1 98 ? -1.727 -3.861 6.030 1.00 92.12 98 LEU A N 1
ATOM 784 C CA . LEU A 1 98 ? -1.025 -2.632 5.707 1.00 92.12 98 LEU A CA 1
ATOM 785 C C . LEU A 1 98 ? -0.506 -2.698 4.268 1.00 92.12 98 LEU A C 1
ATOM 787 O O . LEU A 1 98 ? 0.213 -3.627 3.896 1.00 92.12 98 LEU A O 1
ATOM 791 N N . ILE A 1 99 ? -0.843 -1.691 3.465 1.00 92.69 99 ILE A N 1
ATOM 792 C CA . ILE A 1 99 ? -0.375 -1.545 2.086 1.00 92.69 99 ILE A CA 1
ATOM 793 C C . ILE A 1 99 ? 0.521 -0.312 2.002 1.00 92.69 99 ILE A C 1
ATOM 795 O O . ILE A 1 99 ? 0.069 0.820 2.180 1.00 92.69 99 ILE A O 1
ATOM 799 N N . LEU A 1 100 ? 1.795 -0.540 1.690 1.00 91.25 100 LEU A N 1
ATOM 800 C CA . LEU A 1 100 ? 2.801 0.506 1.533 1.00 91.25 100 LEU A CA 1
ATOM 801 C C . LEU A 1 100 ? 3.115 0.754 0.062 1.00 91.25 100 LEU A C 1
ATOM 803 O O . LEU A 1 100 ? 3.195 -0.185 -0.731 1.00 91.25 100 LEU A O 1
ATOM 807 N N . THR A 1 101 ? 3.351 2.018 -0.289 1.00 89.31 101 THR A N 1
ATOM 808 C CA . THR A 1 101 ? 3.786 2.380 -1.646 1.00 89.31 101 THR A CA 1
ATOM 809 C C . THR A 1 101 ? 5.284 2.205 -1.860 1.00 89.31 101 THR A C 1
ATOM 811 O O . THR A 1 101 ? 5.686 1.665 -2.885 1.00 89.31 101 THR A O 1
ATOM 814 N N . ASP A 1 102 ? 6.110 2.623 -0.896 1.00 86.00 102 ASP A N 1
ATOM 815 C CA . ASP A 1 102 ? 7.566 2.580 -1.001 1.00 86.00 102 ASP A CA 1
ATOM 816 C C . ASP A 1 102 ? 8.172 2.225 0.370 1.00 86.00 102 ASP A C 1
ATOM 818 O O . ASP A 1 102 ? 8.313 3.107 1.222 1.00 86.00 102 ASP A O 1
ATOM 822 N N . PRO A 1 103 ? 8.671 0.994 0.589 1.00 85.19 103 PRO A N 1
ATOM 823 C CA . PRO A 1 103 ? 9.222 0.597 1.891 1.00 85.19 103 PRO A CA 1
ATOM 824 C C . PRO A 1 103 ? 10.469 1.401 2.293 1.00 85.19 103 PRO A C 1
ATOM 826 O O . PRO A 1 103 ? 10.844 1.438 3.457 1.00 85.19 103 PRO A O 1
ATOM 829 N N . ARG A 1 104 ? 11.133 2.073 1.342 1.00 83.62 104 ARG A N 1
ATOM 830 C CA . ARG A 1 104 ? 12.306 2.912 1.629 1.00 83.62 104 ARG A CA 1
ATOM 831 C C . ARG A 1 104 ? 11.933 4.220 2.328 1.00 83.62 104 ARG A C 1
ATOM 833 O O . ARG A 1 104 ? 12.650 4.668 3.219 1.00 83.62 104 ARG A O 1
ATOM 840 N N . THR A 1 105 ? 10.866 4.878 1.885 1.00 82.19 105 THR A N 1
ATOM 841 C CA . THR A 1 105 ? 10.403 6.130 2.508 1.00 82.19 105 THR A CA 1
ATOM 842 C C . THR A 1 105 ? 9.429 5.880 3.635 1.00 82.19 105 THR A C 1
ATOM 844 O O . THR A 1 105 ? 9.439 6.632 4.600 1.00 82.19 105 THR A O 1
ATOM 847 N N . ASP A 1 106 ? 8.659 4.804 3.533 1.00 82.56 106 ASP A N 1
ATOM 848 C CA . ASP A 1 106 ? 7.641 4.415 4.499 1.00 82.56 106 ASP A CA 1
ATOM 849 C C . ASP A 1 106 ? 8.211 3.405 5.520 1.00 82.56 106 ASP A C 1
ATOM 851 O O . ASP A 1 106 ? 7.488 2.582 6.057 1.00 82.56 106 ASP A O 1
ATOM 855 N N . HIS A 1 107 ? 9.522 3.445 5.791 1.00 81.50 107 HIS A N 1
ATOM 856 C CA . HIS A 1 107 ? 10.196 2.510 6.708 1.00 81.50 107 HIS A CA 1
ATOM 857 C C . HIS A 1 107 ? 9.839 2.727 8.185 1.00 81.50 107 HIS A C 1
ATOM 859 O O . HIS A 1 107 ? 10.179 1.903 9.024 1.00 81.50 107 HIS A O 1
ATOM 865 N N . GLN A 1 108 ? 9.255 3.882 8.511 1.00 77.25 108 GLN A N 1
ATOM 866 C CA . GLN A 1 108 ? 8.897 4.262 9.878 1.00 77.25 108 GLN A CA 1
ATOM 867 C C . GLN A 1 108 ? 7.544 3.677 10.321 1.00 77.25 108 GLN A C 1
ATOM 869 O O . GLN A 1 108 ? 7.168 3.835 11.480 1.00 77.25 108 GLN A O 1
ATOM 874 N N . VAL A 1 109 ? 6.800 3.086 9.386 1.00 74.75 109 VAL A N 1
ATOM 875 C CA . VAL A 1 109 ? 5.493 2.462 9.625 1.00 74.75 109 VAL A CA 1
ATOM 876 C C . VAL A 1 109 ? 5.652 1.208 10.473 1.00 74.75 109 VAL A C 1
ATOM 878 O O . VAL A 1 109 ? 6.606 0.445 10.201 1.00 74.75 109 VAL A O 1
#

Secondary structure (DSSP, 8-state):
-------GGGGGGEEEEETTTEEEE-HHHHHHHHHHHHHHHHT-S-GGGEEEEE-SHHHHHHHHHHHHHH--EEEESPPPTTTTT-TTSTT----SEEEES-TTTSTT-

InterPro domains:
  IPR001865 Small ribosomal subunit protein uS2 [PF00318] (16-90)
  IPR001865 Small ribosomal subunit protein uS2 [PR00395] (21-30)
  IPR001865 Small ribosomal subunit protein uS2 [PR00395] (70-87)
  IPR001865 Small ribosomal subunit protein uS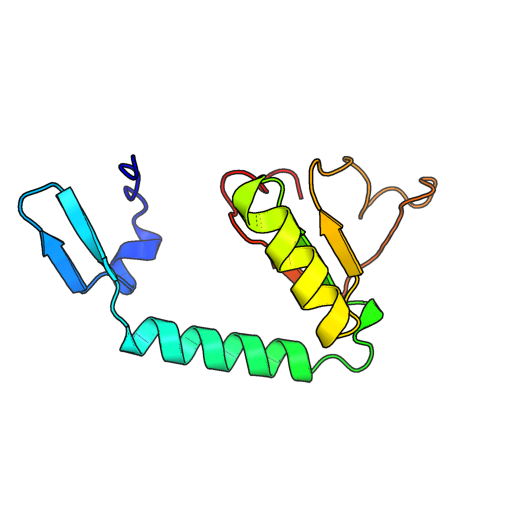2 [PR00395] (95-109)
  IPR001865 Small ribosomal subunit protein uS2 [cd01425] (15-109)
  IPR005707 Small ribosomal subunit protein uS2, eukaryota/archaea [PTHR11489] (20-108)
  IPR023591 Small ribosomal subunit protein uS2, flavodoxin-like domain superfamily [SSF52313] (13-109)

Sequence (109 aa):
MFYGWKNWVLIVYCLFECKVGIYIINLGKTWEKLQLAARVIVAIEHAEDIIVQSARPYGQRAVLKFAQYTGAHAIAGRHTPGTFTNQLQTSFSEPRLLILTDPRTDHQV

Foldseek 3Di:
DDDDPPDPVCVVQFDDADPVRDTDGDPVVVVVVVVVVVVVCVVDPDQQLEEEEDQDPVCQVVQVVVCVVRVYHYDRHDDDQCLDPPPPDPNNHPHPYYHYDDCVVVVRD

Radius of gyration: 16.34 Å; chains: 1; bounding box: 38×26×45 Å

pLDDT: mean 82.99, std 14.94, range [29.14, 95.56]